Protein AF-A0A933DAL6-F1 (afdb_monomer_lite)

Radius of gyration: 14.97 Å; chains: 1; bounding box: 32×34×46 Å

Secondary structure (DSSP, 8-state):
-PPP-TTEEEEETTEEEEEEEEETTTTEEEEEEE--HHHHHHHHHHHHHHHH-GGG-------EEE--SGGGTTPEEEEPPTTS---GGGGGG-EEEEE--HHHHHHHHHHHHS-TT--HHHHHHHHHTTS--

pLDDT: mean 78.62, std 16.85, range [35.84, 95.38]

Structure (mmCIF, N/CA/C/O backbone):
data_AF-A0A933DAL6-F1
#
_entry.id   AF-A0A933DAL6-F1
#
loop_
_atom_site.group_PDB
_atom_site.id
_atom_site.type_symbol
_atom_site.label_atom_id
_atom_site.label_alt_id
_atom_site.label_comp_id
_atom_site.label_asym_id
_atom_site.label_entity_id
_atom_site.label_seq_id
_atom_site.pdbx_PDB_ins_code
_atom_site.Cartn_x
_atom_site.Cartn_y
_atom_site.Cartn_z
_atom_site.occupancy
_atom_site.B_iso_or_equiv
_atom_site.auth_seq_id
_atom_site.auth_comp_id
_atom_site.auth_asym_id
_atom_site.auth_atom_id
_atom_site.pdbx_PDB_model_num
ATOM 1 N N . MET A 1 1 ? 0.862 7.071 -24.381 1.00 40.75 1 MET A N 1
ATOM 2 C CA . MET A 1 1 ? 1.171 6.136 -23.283 1.00 40.75 1 MET A CA 1
ATOM 3 C C . MET A 1 1 ? 0.977 6.940 -22.015 1.00 40.75 1 MET A C 1
ATOM 5 O O . MET A 1 1 ? 1.689 7.922 -21.854 1.00 40.75 1 MET A O 1
ATOM 9 N N . GLU A 1 2 ? -0.058 6.661 -21.223 1.00 49.16 2 GLU A N 1
ATOM 10 C CA . GLU A 1 2 ? -0.203 7.354 -19.939 1.00 49.16 2 GLU A CA 1
ATOM 11 C C . GLU A 1 2 ? 0.972 6.975 -19.044 1.00 49.16 2 GLU A C 1
ATOM 13 O O . GLU A 1 2 ? 1.301 5.794 -18.920 1.00 49.16 2 GLU A O 1
ATOM 18 N N . LEU A 1 3 ? 1.613 7.977 -18.448 1.00 58.97 3 LEU A N 1
ATOM 19 C CA . LEU A 1 3 ? 2.657 7.750 -17.463 1.00 58.97 3 LEU A CA 1
ATOM 20 C C . LEU A 1 3 ? 2.007 7.051 -16.261 1.00 58.97 3 LEU A C 1
ATOM 22 O O . LEU A 1 3 ? 1.030 7.553 -15.699 1.00 58.97 3 LEU A O 1
ATOM 26 N N . ILE A 1 4 ? 2.494 5.867 -15.899 1.00 66.88 4 ILE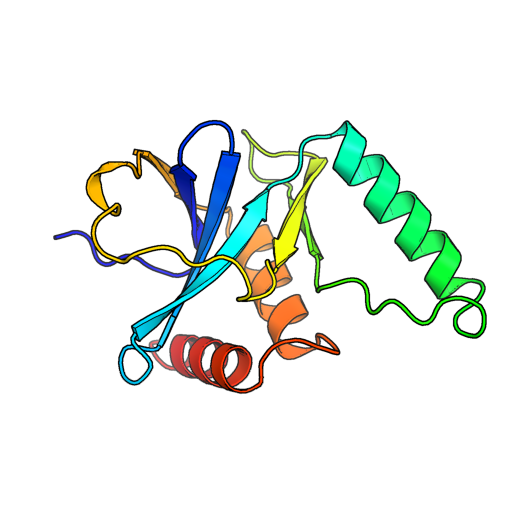 A N 1
ATOM 27 C CA . ILE A 1 4 ? 2.025 5.190 -14.691 1.00 66.88 4 ILE A CA 1
ATOM 28 C C . ILE A 1 4 ? 2.702 5.871 -13.503 1.00 66.88 4 ILE A C 1
ATOM 30 O O . ILE A 1 4 ? 3.926 5.851 -13.381 1.00 66.88 4 ILE A O 1
ATOM 34 N N . THR A 1 5 ? 1.900 6.492 -12.646 1.00 83.69 5 THR A N 1
ATOM 35 C CA . THR A 1 5 ? 2.352 7.273 -11.494 1.00 83.69 5 THR A CA 1
ATOM 36 C C . THR A 1 5 ? 2.004 6.575 -10.183 1.00 83.69 5 THR A C 1
ATOM 38 O O . THR A 1 5 ? 1.160 5.676 -10.126 1.00 83.69 5 THR A O 1
ATOM 41 N N . PHE A 1 6 ? 2.689 6.977 -9.112 1.00 90.25 6 PHE A N 1
ATOM 42 C CA . PHE A 1 6 ? 2.387 6.524 -7.757 1.00 90.25 6 PHE A CA 1
ATOM 43 C C . PHE A 1 6 ? 0.903 6.738 -7.432 1.00 90.25 6 PHE A C 1
ATOM 45 O O . PHE A 1 6 ? 0.377 7.824 -7.657 1.00 90.25 6 PHE A O 1
ATOM 52 N N . GLY A 1 7 ? 0.256 5.729 -6.850 1.00 90.56 7 GLY A N 1
ATOM 53 C CA . GLY A 1 7 ? -1.131 5.820 -6.397 1.00 90.56 7 GLY A CA 1
ATOM 54 C C . GLY A 1 7 ? -2.174 5.374 -7.422 1.00 90.56 7 GLY A C 1
ATOM 55 O O . GLY A 1 7 ? -3.338 5.240 -7.047 1.00 90.56 7 GLY A O 1
ATOM 56 N N . LYS A 1 8 ? -1.788 5.078 -8.674 1.00 91.50 8 LYS A N 1
ATOM 57 C CA . LYS A 1 8 ? -2.712 4.480 -9.651 1.00 91.50 8 LYS A CA 1
ATOM 58 C C . LYS A 1 8 ? -3.178 3.100 -9.194 1.00 91.50 8 LYS A C 1
ATOM 60 O O . LYS A 1 8 ? -2.368 2.273 -8.772 1.00 91.50 8 LYS A O 1
ATOM 65 N N . ILE A 1 9 ? -4.475 2.853 -9.330 1.00 92.69 9 ILE A N 1
ATOM 66 C CA . ILE A 1 9 ? -5.136 1.605 -8.964 1.00 92.69 9 ILE A CA 1
ATOM 67 C C . ILE A 1 9 ? -5.441 0.807 -10.226 1.00 92.69 9 ILE A C 1
ATOM 69 O O . ILE A 1 9 ? -5.975 1.332 -11.208 1.00 92.69 9 ILE A O 1
ATOM 73 N N . PHE A 1 10 ? -5.140 -0.482 -10.178 1.00 90.12 10 PHE A N 1
ATOM 74 C CA . PHE A 1 10 ? -5.468 -1.415 -11.244 1.00 90.12 10 PHE A CA 1
ATOM 75 C C . PHE A 1 10 ? -5.899 -2.764 -10.677 1.00 90.12 10 PHE A C 1
ATOM 77 O O . PHE A 1 10 ? -5.526 -3.128 -9.559 1.00 90.12 10 PHE A O 1
ATOM 84 N N . SER A 1 11 ? -6.672 -3.519 -11.452 1.00 88.81 11 SER A N 1
ATOM 85 C CA . SER A 1 11 ? -6.888 -4.939 -11.181 1.00 88.81 11 SER A CA 1
ATOM 86 C C . SER A 1 11 ? -5.984 -5.809 -12.041 1.00 88.81 11 SER A C 1
ATOM 88 O O . SER A 1 11 ? -5.643 -5.469 -13.176 1.00 88.81 11 SER A O 1
ATOM 90 N N . PHE A 1 12 ? -5.595 -6.946 -11.475 1.00 82.81 12 PHE A N 1
ATOM 91 C CA . PHE A 1 12 ? -4.925 -8.028 -12.179 1.00 82.81 12 PHE A CA 1
ATOM 92 C C . PHE A 1 12 ? -5.475 -9.350 -11.658 1.00 82.81 12 PHE A C 1
ATOM 94 O O . PHE A 1 12 ? -5.369 -9.641 -10.464 1.00 82.81 12 PHE A O 1
ATOM 101 N N . ARG A 1 13 ? -6.057 -10.152 -12.556 1.00 82.06 13 ARG A N 1
ATOM 102 C CA . ARG A 1 13 ? -6.858 -11.331 -12.185 1.00 82.06 13 ARG A CA 1
ATOM 103 C C . ARG A 1 13 ? -7.987 -10.907 -11.229 1.00 82.06 13 ARG A C 1
ATOM 105 O O . ARG A 1 13 ? -8.709 -9.968 -11.551 1.00 82.06 13 ARG A O 1
ATOM 112 N N . ASP A 1 14 ? -8.110 -11.556 -10.076 1.00 83.06 14 ASP A N 1
ATOM 113 C CA . ASP A 1 14 ? -9.160 -11.296 -9.081 1.00 83.06 14 ASP A CA 1
ATOM 114 C C . ASP A 1 14 ? -8.720 -10.326 -7.966 1.00 83.06 14 ASP A C 1
ATOM 116 O O . ASP A 1 14 ? -9.429 -10.151 -6.975 1.00 83.06 14 ASP A O 1
ATOM 120 N N . ASP A 1 15 ? -7.545 -9.701 -8.104 1.00 87.44 15 ASP A N 1
ATOM 121 C CA . ASP A 1 15 ? -6.945 -8.843 -7.083 1.00 87.44 15 ASP A CA 1
ATOM 122 C C . ASP A 1 15 ? -6.804 -7.384 -7.545 1.00 87.44 15 ASP A C 1
ATOM 124 O O . ASP A 1 15 ? -6.657 -7.085 -8.734 1.00 87.44 15 ASP A O 1
ATOM 128 N N . TYR A 1 16 ? -6.789 -6.476 -6.567 1.00 91.00 16 TYR A N 1
ATOM 129 C CA . TYR A 1 16 ? -6.594 -5.040 -6.757 1.00 91.00 16 TYR A CA 1
ATOM 130 C C . TYR A 1 16 ? -5.244 -4.590 -6.205 1.00 91.00 16 TYR A C 1
ATOM 132 O O . TYR A 1 16 ? -4.821 -5.014 -5.124 1.00 91.00 16 TYR A O 1
ATOM 140 N N . PHE A 1 17 ? -4.590 -3.688 -6.927 1.00 90.88 17 PHE A N 1
ATOM 141 C CA . PHE A 1 17 ? -3.239 -3.237 -6.631 1.00 90.88 17 PHE A CA 1
ATOM 142 C C . PHE A 1 17 ? -3.098 -1.729 -6.796 1.00 90.88 17 PHE A C 1
ATOM 144 O O . PHE A 1 17 ? -3.768 -1.111 -7.620 1.00 90.88 17 PHE A O 1
ATOM 151 N N . ILE A 1 18 ? -2.175 -1.158 -6.029 1.00 91.56 18 ILE A N 1
ATOM 152 C CA . ILE A 1 18 ? -1.721 0.224 -6.144 1.00 91.56 18 ILE A CA 1
ATOM 153 C C . ILE A 1 18 ? -0.296 0.206 -6.678 1.00 91.56 18 ILE A C 1
ATOM 155 O O . ILE A 1 18 ? 0.581 -0.465 -6.121 1.00 91.56 18 ILE A O 1
ATOM 159 N N . TRP A 1 19 ? -0.059 0.979 -7.730 1.00 90.19 19 TRP A N 1
ATOM 160 C CA . TRP A 1 19 ? 1.274 1.221 -8.253 1.00 90.19 19 TRP A CA 1
ATOM 161 C C . TRP A 1 19 ? 2.074 2.118 -7.308 1.00 90.19 19 TRP A C 1
ATOM 163 O O . TRP A 1 19 ? 1.621 3.207 -6.949 1.00 90.19 19 TRP A O 1
ATOM 173 N N . LEU A 1 20 ? 3.275 1.684 -6.915 1.00 90.00 20 LEU A N 1
ATOM 174 C CA . LEU A 1 20 ? 4.157 2.473 -6.051 1.00 90.00 20 LEU A CA 1
ATOM 175 C C . LEU A 1 20 ? 5.315 3.062 -6.854 1.00 90.00 20 LEU A C 1
ATOM 177 O O . LEU A 1 20 ? 5.459 4.277 -6.937 1.00 90.00 20 LEU A O 1
ATOM 181 N N . ALA A 1 21 ? 6.140 2.204 -7.448 1.00 88.56 21 ALA A N 1
ATOM 182 C CA . ALA A 1 21 ? 7.305 2.618 -8.217 1.00 88.56 21 ALA A CA 1
ATOM 183 C C . ALA A 1 21 ? 7.773 1.493 -9.144 1.00 88.56 21 ALA A C 1
ATOM 185 O O . ALA A 1 21 ? 7.438 0.323 -8.944 1.00 88.56 21 ALA A O 1
ATOM 186 N N . VAL A 1 22 ? 8.607 1.852 -10.114 1.00 83.88 22 VAL A N 1
ATOM 187 C CA . VAL A 1 22 ? 9.385 0.909 -10.915 1.00 83.88 22 VAL A CA 1
ATOM 188 C C . VAL A 1 22 ? 10.863 1.189 -10.700 1.00 83.88 22 VAL A C 1
ATOM 190 O O . VAL A 1 22 ? 11.297 2.339 -10.725 1.00 83.88 22 VAL A O 1
ATOM 193 N N . ASP A 1 23 ? 11.621 0.129 -10.469 1.00 83.19 23 ASP A N 1
ATOM 194 C CA . ASP A 1 23 ? 13.064 0.150 -10.615 1.00 83.19 23 ASP A CA 1
ATOM 195 C C . ASP A 1 23 ? 13.405 -0.313 -12.030 1.00 83.19 23 ASP A C 1
ATOM 197 O O . ASP A 1 23 ? 13.382 -1.508 -12.328 1.00 83.19 23 ASP A O 1
ATOM 201 N N . SER A 1 24 ? 13.669 0.646 -12.916 1.00 77.56 24 SER A N 1
ATOM 202 C CA . SER A 1 24 ? 13.984 0.364 -14.317 1.00 77.56 24 SER A CA 1
ATOM 203 C C . SER A 1 24 ? 15.340 -0.322 -14.501 1.00 77.56 24 SER A C 1
ATOM 205 O O . SER A 1 24 ? 15.553 -0.937 -15.539 1.00 77.56 24 SER A O 1
ATOM 207 N N . GLU A 1 25 ? 16.257 -0.219 -13.531 1.00 78.81 25 GLU A N 1
ATOM 208 C CA . GLU A 1 25 ? 17.585 -0.847 -13.610 1.00 78.81 25 GLU A CA 1
ATOM 209 C C . GLU A 1 25 ? 17.508 -2.340 -13.278 1.00 78.81 25 GLU A C 1
ATOM 211 O O . GLU A 1 25 ? 18.129 -3.160 -13.948 1.00 78.81 25 GLU A O 1
ATOM 216 N N . GLU A 1 26 ? 16.727 -2.691 -12.252 1.00 76.44 26 GLU A N 1
ATOM 217 C CA . GLU A 1 26 ? 16.519 -4.079 -11.816 1.00 76.44 26 GLU A CA 1
ATOM 218 C C . GLU A 1 26 ? 15.259 -4.722 -12.409 1.00 76.44 26 GLU A C 1
ATOM 220 O O . GLU A 1 26 ? 14.891 -5.830 -12.013 1.00 76.44 26 GLU A O 1
ATOM 225 N N . GLU A 1 27 ? 14.572 -4.033 -13.325 1.00 77.75 27 GLU A N 1
ATOM 226 C CA . GLU A 1 27 ? 13.348 -4.526 -13.964 1.00 77.75 27 GLU A CA 1
ATOM 227 C C . GLU A 1 27 ? 12.246 -4.914 -12.946 1.00 77.75 27 GLU A C 1
ATOM 229 O O . GLU A 1 27 ? 11.388 -5.766 -13.202 1.00 77.75 27 GLU A O 1
ATOM 234 N N . ARG A 1 28 ? 12.243 -4.264 -11.770 1.00 81.25 28 ARG A N 1
ATOM 235 C CA . ARG A 1 28 ? 11.391 -4.618 -10.626 1.00 81.25 28 ARG A CA 1
ATOM 236 C C . ARG A 1 28 ? 10.224 -3.650 -10.462 1.00 81.25 28 ARG A C 1
ATOM 238 O O . ARG A 1 28 ? 10.398 -2.436 -10.382 1.00 81.25 28 ARG A O 1
ATOM 245 N N . LEU A 1 29 ? 9.026 -4.209 -10.301 1.00 81.31 29 LEU A N 1
ATOM 246 C CA . LEU A 1 29 ? 7.814 -3.463 -9.966 1.00 81.31 29 LEU A CA 1
ATOM 247 C C . LEU A 1 29 ? 7.555 -3.493 -8.458 1.00 81.31 29 LEU A C 1
ATOM 249 O O . LEU A 1 29 ? 7.610 -4.550 -7.828 1.00 81.31 29 LEU A O 1
ATOM 253 N N . TYR A 1 30 ? 7.221 -2.338 -7.888 1.00 85.62 30 TYR A N 1
ATOM 254 C CA . TYR A 1 30 ? 6.768 -2.220 -6.508 1.00 85.62 30 TYR A CA 1
ATOM 255 C C . TYR A 1 30 ? 5.278 -1.907 -6.469 1.00 85.62 30 TYR A C 1
ATOM 257 O O . TYR A 1 30 ? 4.833 -0.878 -6.982 1.00 85.62 30 TYR A O 1
ATOM 265 N N . LEU A 1 31 ? 4.521 -2.789 -5.816 1.00 88.12 31 LEU A N 1
ATOM 266 C CA . LEU A 1 31 ? 3.064 -2.743 -5.742 1.00 88.12 31 LEU A CA 1
ATOM 267 C C . LEU A 1 31 ? 2.589 -2.921 -4.297 1.00 88.12 31 LEU A C 1
ATOM 269 O O . LEU A 1 31 ? 3.194 -3.663 -3.517 1.00 88.12 31 LEU A O 1
ATOM 273 N N . ALA A 1 32 ? 1.465 -2.293 -3.959 1.00 90.12 32 ALA A N 1
ATOM 274 C CA . ALA A 1 32 ? 0.702 -2.629 -2.760 1.00 90.12 32 ALA A CA 1
ATOM 275 C C . ALA A 1 32 ? -0.585 -3.361 -3.149 1.00 90.12 32 ALA A C 1
ATOM 277 O O . ALA A 1 32 ? -1.312 -2.899 -4.023 1.00 90.12 32 ALA A O 1
ATOM 278 N N . LYS A 1 33 ? -0.884 -4.487 -2.498 1.00 90.94 33 LYS A N 1
ATOM 279 C CA . LYS A 1 33 ? -2.155 -5.199 -2.669 1.00 90.94 33 LYS A CA 1
ATOM 280 C C . LYS A 1 33 ? -3.227 -4.528 -1.821 1.00 90.94 33 LYS A C 1
ATOM 282 O O . LYS A 1 33 ? -2.986 -4.258 -0.643 1.00 90.94 33 LYS A O 1
ATOM 287 N N . ILE A 1 34 ? -4.405 -4.304 -2.393 1.00 92.56 34 ILE A N 1
ATOM 288 C CA . ILE A 1 34 ? -5.589 -3.896 -1.640 1.00 92.56 34 ILE A CA 1
ATOM 289 C C . ILE A 1 34 ? -6.293 -5.162 -1.151 1.00 92.56 34 ILE A C 1
ATO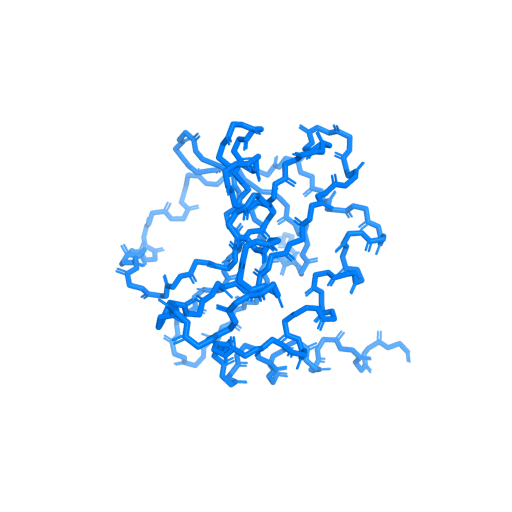M 291 O O . ILE A 1 34 ? -6.765 -5.982 -1.937 1.00 92.56 34 ILE A O 1
ATOM 295 N N . LEU A 1 35 ? -6.333 -5.339 0.164 1.00 91.50 35 LEU A N 1
ATOM 296 C CA . LEU A 1 35 ? -6.995 -6.461 0.817 1.00 91.50 35 LEU A CA 1
ATOM 297 C C . LEU A 1 35 ? -8.505 -6.239 0.883 1.00 91.50 35 LEU A C 1
ATOM 299 O O . LEU A 1 35 ? -8.975 -5.109 0.986 1.00 91.50 35 LEU A O 1
ATOM 303 N N . ASN A 1 36 ? -9.281 -7.320 0.924 1.00 90.75 36 ASN A N 1
ATOM 304 C CA . ASN A 1 36 ? -10.704 -7.211 1.231 1.00 90.75 36 ASN A CA 1
ATOM 305 C C . ASN A 1 36 ? -10.922 -6.767 2.699 1.00 90.75 36 ASN A C 1
ATOM 307 O O . ASN A 1 36 ? -10.004 -6.729 3.528 1.00 90.75 36 ASN A O 1
ATOM 311 N N . LYS A 1 37 ? -12.169 -6.438 3.052 1.00 91.00 37 LYS A N 1
ATOM 312 C CA . LYS A 1 37 ? -12.524 -5.943 4.395 1.00 91.00 37 LYS A CA 1
ATOM 313 C C . LYS A 1 37 ? -12.308 -6.970 5.511 1.00 91.00 37 LYS A C 1
ATOM 315 O O . LYS A 1 37 ? -12.098 -6.573 6.656 1.00 91.00 37 LYS A O 1
ATOM 320 N N . GLU A 1 38 ? -12.395 -8.264 5.223 1.00 91.00 38 GLU A N 1
ATOM 321 C CA . GLU A 1 38 ? -12.195 -9.323 6.218 1.00 91.00 38 GLU A CA 1
ATOM 322 C C . GLU A 1 38 ? -10.713 -9.469 6.569 1.00 91.00 38 GLU A C 1
ATOM 324 O O . GLU A 1 38 ? -10.335 -9.358 7.738 1.00 91.00 38 GLU A O 1
ATOM 329 N N . ASP A 1 39 ? -9.865 -9.574 5.551 1.00 88.81 39 ASP A N 1
ATOM 330 C CA . ASP A 1 39 ? -8.411 -9.604 5.693 1.00 88.81 39 ASP A CA 1
ATOM 331 C C . ASP A 1 39 ? -7.896 -8.319 6.347 1.00 88.81 39 ASP A C 1
ATOM 333 O O . ASP A 1 39 ? -7.042 -8.358 7.233 1.00 88.81 39 ASP A O 1
ATOM 337 N N . THR A 1 40 ? -8.493 -7.175 6.002 1.00 90.56 40 THR A N 1
ATOM 338 C CA . THR A 1 40 ? -8.193 -5.885 6.635 1.00 90.56 40 THR A CA 1
ATOM 339 C C . THR A 1 40 ? -8.484 -5.901 8.136 1.00 90.56 40 THR A C 1
ATOM 341 O O . THR A 1 40 ? -7.655 -5.459 8.932 1.00 90.56 40 THR A O 1
ATOM 344 N N . LYS A 1 41 ? -9.632 -6.444 8.567 1.00 90.19 41 LYS A N 1
ATOM 345 C CA . LYS A 1 41 ? -9.952 -6.573 10.001 1.00 90.19 41 LYS A CA 1
ATOM 346 C C . LYS A 1 41 ? -8.946 -7.466 10.719 1.00 90.19 41 LYS A C 1
ATOM 348 O O . LYS A 1 41 ? -8.530 -7.135 11.833 1.00 90.19 41 LYS A O 1
ATOM 353 N N . THR A 1 42 ? -8.550 -8.571 10.091 1.00 87.88 42 THR A N 1
ATOM 354 C CA . THR A 1 42 ? -7.542 -9.489 10.630 1.00 87.88 42 THR A CA 1
ATOM 355 C C . THR A 1 42 ? -6.199 -8.783 10.794 1.00 87.88 42 THR A C 1
ATOM 357 O O . THR A 1 42 ? -5.628 -8.814 11.886 1.00 87.88 42 THR A O 1
ATOM 360 N N . LEU A 1 43 ? -5.747 -8.063 9.764 1.00 85.75 43 LEU A N 1
ATOM 361 C CA . LEU A 1 43 ? -4.502 -7.298 9.773 1.00 85.75 43 LEU A CA 1
ATOM 362 C C . LEU A 1 43 ? -4.493 -6.231 10.876 1.00 85.75 43 LEU A C 1
ATOM 364 O O . LEU A 1 43 ? -3.583 -6.201 11.700 1.00 85.75 43 LEU A O 1
ATOM 368 N N . VAL A 1 44 ? -5.547 -5.414 10.963 1.00 87.81 44 VAL A N 1
ATOM 369 C CA . VAL A 1 44 ? -5.679 -4.367 11.992 1.00 87.81 44 VAL A CA 1
ATOM 370 C C . VAL A 1 44 ? -5.733 -4.968 13.402 1.00 87.81 44 VAL A C 1
ATOM 372 O O . VAL A 1 44 ? -5.213 -4.389 14.356 1.00 87.81 44 VAL A O 1
ATOM 375 N N . SER A 1 45 ? -6.366 -6.134 13.571 1.00 87.25 45 SER A N 1
ATOM 376 C CA . SER A 1 45 ? -6.387 -6.841 14.857 1.00 87.25 45 SER A CA 1
ATOM 377 C C . SER A 1 45 ? -4.998 -7.340 15.256 1.00 87.25 45 SER A C 1
ATOM 379 O O . SER A 1 45 ? -4.628 -7.243 16.428 1.00 87.25 45 SER A O 1
ATOM 381 N N . LEU A 1 46 ? -4.231 -7.867 14.298 1.00 83.00 46 LEU A N 1
ATOM 382 C CA . LEU A 1 46 ? -2.859 -8.317 14.515 1.00 83.00 46 LEU A CA 1
ATOM 383 C C . LEU A 1 46 ? -1.948 -7.149 14.885 1.00 83.00 46 LEU A C 1
ATOM 385 O O . LEU A 1 46 ? -1.266 -7.234 15.901 1.00 83.00 46 LEU A O 1
ATOM 389 N N . ASP A 1 47 ? -2.009 -6.043 14.147 1.00 81.75 47 ASP A N 1
ATOM 390 C CA . ASP A 1 47 ? -1.207 -4.844 14.408 1.00 81.75 47 ASP A CA 1
ATOM 391 C C . ASP A 1 47 ? -1.433 -4.297 15.824 1.00 81.75 47 ASP A C 1
ATOM 393 O O . ASP A 1 47 ? -0.501 -4.165 16.615 1.00 81.75 47 ASP A O 1
ATOM 397 N N . LYS A 1 48 ? -2.701 -4.162 16.236 1.00 83.19 48 LYS A N 1
ATOM 398 C CA . LYS A 1 48 ? -3.059 -3.775 17.613 1.00 83.19 48 LYS A CA 1
ATOM 399 C C . LYS A 1 48 ? -2.529 -4.744 18.673 1.00 83.19 48 LYS A C 1
ATOM 401 O O . LYS A 1 48 ? -2.290 -4.347 19.814 1.00 83.19 48 LYS A O 1
ATOM 406 N N . LYS A 1 49 ? -2.399 -6.036 18.354 1.00 81.25 49 LYS A N 1
ATOM 407 C CA . LYS A 1 49 ? -1.804 -7.028 19.266 1.00 81.25 49 LYS A CA 1
ATOM 408 C C . LYS A 1 49 ? -0.280 -6.899 19.312 1.00 81.25 49 LYS A C 1
ATOM 410 O O . LYS A 1 49 ? 0.273 -7.094 20.396 1.00 81.25 49 LYS A O 1
ATOM 415 N N . LEU A 1 50 ? 0.369 -6.565 18.193 1.00 76.00 50 LEU A N 1
ATOM 416 C CA . LEU A 1 50 ? 1.810 -6.309 18.120 1.00 76.00 50 LEU A CA 1
ATOM 417 C C . LEU A 1 50 ? 2.202 -5.081 18.931 1.00 76.00 50 LEU A C 1
ATOM 419 O O . LEU A 1 50 ? 3.094 -5.181 19.767 1.00 76.00 50 LEU A O 1
ATOM 423 N N . GLU A 1 51 ? 1.487 -3.967 18.766 1.00 75.69 51 GLU A N 1
ATOM 424 C CA . GLU A 1 51 ? 1.729 -2.740 19.536 1.00 75.69 51 GLU A CA 1
ATOM 425 C C . GLU A 1 51 ? 1.670 -2.994 21.050 1.00 75.69 51 GLU A C 1
ATOM 427 O O . GLU A 1 51 ? 2.465 -2.457 21.819 1.00 75.69 51 GLU A O 1
ATOM 432 N N . ARG A 1 52 ? 0.757 -3.869 21.489 1.00 77.50 52 ARG A N 1
ATOM 433 C CA . ARG A 1 52 ? 0.616 -4.250 22.901 1.00 77.50 52 ARG A CA 1
ATOM 434 C C . ARG A 1 52 ? 1.709 -5.198 23.391 1.00 77.50 52 A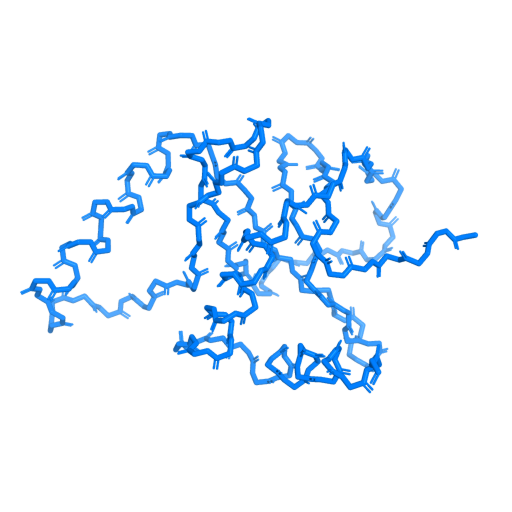RG A C 1
ATOM 436 O O . ARG A 1 52 ? 2.004 -5.195 24.580 1.00 77.50 52 ARG A O 1
ATOM 443 N N . ASN A 1 53 ? 2.259 -6.048 22.521 1.00 72.50 53 ASN A N 1
ATOM 444 C CA . ASN A 1 53 ? 3.230 -7.089 22.878 1.00 72.50 53 ASN A CA 1
ATOM 445 C C . ASN A 1 53 ? 4.303 -7.274 21.786 1.00 72.50 53 ASN A C 1
ATOM 447 O O . ASN A 1 53 ? 4.355 -8.331 21.147 1.00 72.50 53 ASN A O 1
ATOM 451 N N . PRO A 1 54 ? 5.211 -6.300 21.607 1.00 63.50 54 PRO A N 1
ATOM 452 C CA . PRO A 1 54 ? 6.173 -6.303 20.502 1.00 63.50 54 PRO A CA 1
ATOM 453 C C . PRO A 1 54 ? 7.195 -7.448 20.579 1.00 63.50 54 PRO A C 1
ATOM 455 O O . PRO A 1 54 ? 7.749 -7.850 19.568 1.00 63.50 54 PRO A O 1
ATOM 458 N N . ARG A 1 55 ? 7.430 -8.021 21.769 1.00 60.09 55 ARG A N 1
ATOM 459 C CA . ARG A 1 55 ? 8.403 -9.111 21.988 1.00 60.09 55 ARG A CA 1
ATOM 460 C C . ARG A 1 55 ? 7.886 -10.512 21.638 1.00 60.09 55 ARG A C 1
ATOM 462 O O . ARG A 1 55 ? 8.638 -11.469 21.775 1.00 60.09 55 ARG A O 1
ATOM 469 N N . LYS A 1 56 ? 6.602 -10.664 21.290 1.00 55.72 56 LYS A N 1
ATOM 470 C CA . LYS A 1 56 ? 5.968 -11.985 21.116 1.00 55.72 56 LYS A CA 1
ATOM 471 C C . LYS A 1 56 ? 5.866 -12.432 19.653 1.00 55.72 56 LYS A C 1
ATOM 473 O O . LYS A 1 56 ? 5.522 -13.583 19.402 1.00 55.72 56 LYS A O 1
ATOM 478 N N . TYR A 1 57 ? 6.148 -11.551 18.699 1.00 54.56 57 TYR A N 1
ATOM 479 C CA . TYR A 1 57 ? 5.924 -11.824 17.285 1.00 54.56 57 TYR A CA 1
ATOM 480 C C . TYR A 1 57 ? 7.115 -11.330 16.458 1.00 54.56 57 TYR A C 1
ATOM 482 O O . TYR A 1 57 ? 7.401 -10.138 16.441 1.00 54.56 57 TYR A O 1
ATOM 490 N N . ASP A 1 58 ? 7.773 -12.251 15.753 1.00 49.12 58 ASP A N 1
ATOM 491 C CA . ASP A 1 58 ? 8.930 -11.981 14.880 1.00 49.12 58 ASP A CA 1
ATOM 492 C C . ASP A 1 58 ? 8.535 -11.566 13.452 1.00 49.12 58 ASP A C 1
ATOM 494 O O . ASP A 1 58 ? 9.378 -11.460 12.562 1.00 49.12 58 ASP A O 1
ATOM 498 N N . THR A 1 59 ? 7.244 -11.363 13.181 1.00 51.00 59 THR A N 1
ATOM 499 C CA . THR A 1 59 ? 6.773 -11.036 11.833 1.00 51.00 59 THR A CA 1
ATOM 500 C C . THR A 1 59 ? 6.680 -9.521 11.672 1.00 51.00 59 THR A C 1
ATOM 502 O O . THR A 1 59 ? 5.785 -8.916 12.266 1.00 51.00 59 THR A O 1
ATOM 505 N N . PRO A 1 60 ? 7.551 -8.880 10.869 1.00 53.22 60 PRO A N 1
ATOM 506 C CA . PRO A 1 60 ? 7.349 -7.487 10.511 1.00 53.22 60 PRO A CA 1
ATOM 507 C C . PRO A 1 60 ? 6.065 -7.408 9.687 1.00 53.22 60 PRO A C 1
ATOM 509 O O . PRO A 1 60 ? 6.002 -7.946 8.578 1.00 53.22 60 PRO A O 1
ATOM 512 N N . LEU A 1 61 ? 5.029 -6.773 10.239 1.00 60.12 61 LEU A N 1
ATOM 513 C CA . LEU A 1 61 ? 3.887 -6.369 9.432 1.00 60.12 61 LEU A CA 1
ATOM 514 C C . LEU A 1 61 ? 4.415 -5.408 8.372 1.00 60.12 61 LEU A C 1
ATOM 516 O O . LEU A 1 61 ? 4.974 -4.358 8.689 1.00 60.12 61 LEU A O 1
ATOM 520 N N . LEU A 1 62 ? 4.288 -5.815 7.112 1.00 62.47 62 LEU A N 1
ATOM 521 C CA . LEU A 1 62 ? 4.616 -4.968 5.977 1.00 62.47 62 LEU A CA 1
ATOM 522 C C . LEU A 1 62 ? 3.764 -3.703 6.079 1.00 62.47 62 LEU A C 1
ATOM 524 O O . LEU A 1 62 ? 2.588 -3.773 6.447 1.00 62.47 62 LEU A O 1
ATOM 528 N N . ALA A 1 63 ? 4.378 -2.554 5.798 1.00 67.38 63 ALA A N 1
ATOM 529 C CA . ALA A 1 63 ? 3.725 -1.256 5.883 1.00 67.38 63 ALA A CA 1
ATOM 530 C C . ALA A 1 63 ? 2.338 -1.306 5.222 1.00 67.38 63 ALA A C 1
ATOM 532 O O . ALA A 1 63 ? 2.207 -1.753 4.077 1.00 67.38 63 ALA A O 1
ATOM 533 N N . TYR A 1 64 ? 1.313 -0.879 5.965 1.00 82.62 64 TYR A N 1
ATOM 534 C CA . TYR A 1 64 ? -0.058 -0.848 5.476 1.00 82.62 64 TYR A CA 1
ATOM 535 C C . TYR A 1 64 ? -0.768 0.465 5.813 1.00 82.62 64 TYR A C 1
ATOM 537 O O . TYR A 1 64 ? -0.434 1.148 6.789 1.00 82.62 64 TYR A O 1
ATOM 545 N N . VAL A 1 65 ? -1.762 0.803 4.993 1.00 89.69 65 VAL A N 1
ATOM 546 C CA . VAL A 1 65 ? -2.680 1.936 5.179 1.00 89.69 65 VAL A CA 1
ATOM 547 C C . VAL A 1 65 ? -4.105 1.439 4.987 1.00 89.69 65 VAL A C 1
ATOM 549 O O . VAL A 1 65 ? -4.379 0.748 4.014 1.00 89.69 65 VAL A O 1
ATOM 552 N N . VAL A 1 66 ? -5.012 1.784 5.902 1.00 93.12 66 VAL A N 1
ATOM 553 C CA . VAL A 1 66 ? -6.454 1.598 5.677 1.00 93.12 66 VAL A CA 1
ATOM 554 C C . VAL A 1 66 ? -6.950 2.768 4.839 1.00 93.12 66 VAL A C 1
ATOM 556 O O . VAL A 1 66 ? -6.812 3.917 5.260 1.00 93.12 66 VAL A O 1
ATOM 559 N N . LEU A 1 67 ? -7.487 2.453 3.667 1.00 95.25 67 LEU A N 1
ATOM 560 C CA . LEU A 1 67 ? -7.891 3.409 2.648 1.00 95.25 67 LEU A CA 1
ATOM 561 C C . LEU A 1 67 ? -9.233 4.064 2.984 1.00 95.25 67 LEU A C 1
ATOM 563 O O . LEU A 1 67 ? -10.127 3.428 3.554 1.00 95.25 67 LEU A O 1
ATOM 567 N N . THR A 1 68 ? -9.374 5.323 2.580 1.00 95.38 68 THR A N 1
ATOM 568 C CA . THR A 1 68 ? -10.626 6.094 2.586 1.00 95.38 68 THR A CA 1
ATOM 569 C C . THR A 1 68 ? -11.157 6.366 1.174 1.00 95.38 68 THR A C 1
ATOM 571 O O . THR A 1 68 ? -12.266 6.876 1.033 1.00 95.38 68 THR A O 1
ATOM 574 N N . THR A 1 69 ? -10.396 6.009 0.134 1.00 93.75 69 THR A N 1
ATOM 575 C CA . THR A 1 69 ? -10.796 6.070 -1.283 1.00 93.75 69 THR A CA 1
ATOM 576 C C . THR A 1 69 ? -12.093 5.285 -1.513 1.00 93.75 69 THR A C 1
ATOM 578 O O . THR A 1 69 ? -12.202 4.156 -1.048 1.00 93.75 69 THR A O 1
ATOM 581 N N . GLU A 1 70 ? -13.069 5.875 -2.212 1.00 91.06 70 GLU A N 1
ATOM 582 C CA . GLU A 1 70 ? -14.482 5.446 -2.257 1.00 91.06 70 GLU A CA 1
ATOM 583 C C . GLU A 1 70 ? -14.683 3.932 -2.455 1.00 91.06 70 GLU A C 1
ATOM 585 O O . GLU A 1 70 ? -15.199 3.260 -1.555 1.00 91.06 70 GLU A O 1
ATOM 590 N N . ASP A 1 71 ? -14.191 3.381 -3.568 1.00 91.81 71 ASP A N 1
ATOM 591 C CA . ASP A 1 71 ? -14.351 1.961 -3.928 1.00 91.81 71 ASP A CA 1
ATOM 592 C C . ASP A 1 71 ? -13.591 0.996 -3.004 1.00 91.81 71 ASP A C 1
ATOM 594 O O . ASP A 1 71 ? -13.894 -0.197 -2.928 1.00 91.81 71 ASP A O 1
ATOM 598 N N . PHE A 1 72 ? -12.617 1.512 -2.255 1.00 93.88 72 PHE A N 1
ATOM 599 C CA . PHE A 1 72 ? -11.728 0.735 -1.393 1.00 93.88 72 PHE A CA 1
ATOM 600 C C . PHE A 1 72 ? -11.818 1.160 0.076 1.00 93.88 72 PHE A C 1
ATOM 602 O O . PHE A 1 72 ? -10.952 0.822 0.884 1.00 93.88 72 PHE A O 1
ATOM 609 N N . ASN A 1 73 ? -12.876 1.877 0.458 1.00 95.19 73 ASN A N 1
ATOM 610 C CA . ASN A 1 73 ? -13.003 2.423 1.799 1.00 95.19 73 ASN A CA 1
ATOM 611 C C . ASN A 1 73 ? -13.084 1.301 2.850 1.00 95.19 73 ASN A C 1
ATOM 613 O O . ASN A 1 73 ? -13.960 0.424 2.810 1.00 95.19 73 ASN A O 1
ATOM 617 N N . GLY A 1 74 ? -12.166 1.348 3.817 1.00 92.06 74 GLY A N 1
ATOM 618 C CA . GLY A 1 74 ? -12.019 0.348 4.871 1.00 92.06 74 GLY A CA 1
ATOM 619 C C . GLY A 1 74 ? -11.224 -0.893 4.457 1.00 92.06 74 GLY A C 1
ATOM 620 O O . GLY A 1 74 ? -11.170 -1.847 5.234 1.00 92.06 74 GLY A O 1
ATOM 621 N N . CYS A 1 75 ? -10.623 -0.891 3.268 1.00 93.31 75 CYS A N 1
ATOM 622 C CA . CYS A 1 75 ? -9.670 -1.897 2.814 1.00 93.31 75 CYS A CA 1
ATOM 623 C C . CYS A 1 75 ? -8.236 -1.468 3.150 1.00 93.31 75 CYS A C 1
ATOM 625 O O . CYS A 1 75 ? -7.912 -0.283 3.134 1.00 93.31 75 CYS A O 1
ATOM 627 N N . ALA A 1 76 ? -7.361 -2.420 3.460 1.00 92.06 76 ALA A N 1
ATOM 628 C CA . ALA A 1 76 ? -5.952 -2.156 3.715 1.00 92.06 76 ALA A CA 1
ATOM 629 C C . ALA A 1 76 ? -5.133 -2.305 2.430 1.00 92.06 76 ALA A C 1
ATOM 631 O O . ALA A 1 76 ? -5.180 -3.347 1.785 1.00 92.06 76 ALA A O 1
ATOM 632 N N . ALA A 1 77 ? -4.334 -1.297 2.099 1.00 91.56 77 ALA A N 1
ATOM 633 C CA . ALA A 1 77 ? -3.245 -1.404 1.140 1.00 91.56 77 ALA A CA 1
ATOM 634 C C . ALA A 1 77 ? -1.990 -1.894 1.864 1.00 91.56 77 ALA A C 1
ATOM 636 O O . ALA A 1 77 ? -1.538 -1.223 2.790 1.00 91.56 77 ALA A O 1
ATOM 637 N N . THR A 1 78 ? -1.426 -3.033 1.464 1.00 89.19 78 THR A N 1
ATOM 638 C CA . THR A 1 78 ? -0.213 -3.605 2.071 1.00 89.19 78 THR A CA 1
ATOM 639 C C . THR A 1 78 ? 0.861 -3.865 1.021 1.00 89.19 78 THR A C 1
ATOM 641 O O . THR A 1 78 ? 0.565 -4.348 -0.073 1.00 89.19 78 THR A O 1
ATOM 644 N N . LEU A 1 79 ? 2.113 -3.522 1.335 1.00 84.81 79 LEU A N 1
ATOM 645 C CA . LEU A 1 79 ? 3.240 -3.774 0.439 1.00 84.81 79 LEU A CA 1
ATOM 646 C C . LEU A 1 79 ? 3.396 -5.282 0.204 1.00 84.81 79 LEU A C 1
ATOM 648 O O . LEU A 1 79 ? 3.496 -6.050 1.158 1.00 84.81 79 LEU A O 1
ATOM 652 N N . ILE A 1 80 ? 3.460 -5.703 -1.056 1.00 75.50 80 ILE A N 1
ATOM 653 C CA . ILE A 1 80 ? 3.742 -7.101 -1.395 1.00 75.50 80 ILE A CA 1
ATOM 654 C C . ILE A 1 80 ? 5.255 -7.308 -1.309 1.00 75.50 80 ILE A C 1
ATOM 656 O O . ILE A 1 80 ? 6.031 -6.474 -1.784 1.00 75.50 80 ILE A O 1
ATOM 660 N N . ARG A 1 81 ? 5.700 -8.411 -0.698 1.00 59.75 81 ARG A N 1
ATOM 661 C CA . ARG A 1 81 ? 7.102 -8.810 -0.826 1.00 59.75 81 ARG A CA 1
ATOM 662 C C . ARG A 1 81 ? 7.389 -9.185 -2.293 1.00 59.75 81 ARG A C 1
ATOM 664 O O . ARG A 1 81 ? 6.516 -9.715 -2.976 1.00 59.75 81 ARG A O 1
ATOM 671 N N . PRO A 1 82 ? 8.591 -8.874 -2.805 1.00 49.38 82 PRO A N 1
ATOM 672 C CA . PRO A 1 82 ? 8.957 -9.098 -4.205 1.00 49.38 82 PRO A CA 1
ATOM 673 C C . PRO A 1 82 ? 9.226 -10.576 -4.562 1.00 49.38 82 PRO A C 1
ATOM 675 O O . PRO A 1 82 ? 9.935 -10.852 -5.521 1.00 49.38 82 PRO A O 1
ATOM 678 N N . ASP A 1 83 ? 8.685 -11.541 -3.818 1.00 38.66 83 ASP A N 1
ATOM 679 C CA . ASP A 1 83 ? 8.764 -12.976 -4.119 1.00 38.66 83 ASP A CA 1
ATOM 680 C C . ASP A 1 83 ? 7.738 -13.438 -5.170 1.00 38.66 83 ASP A C 1
ATOM 682 O O . ASP A 1 83 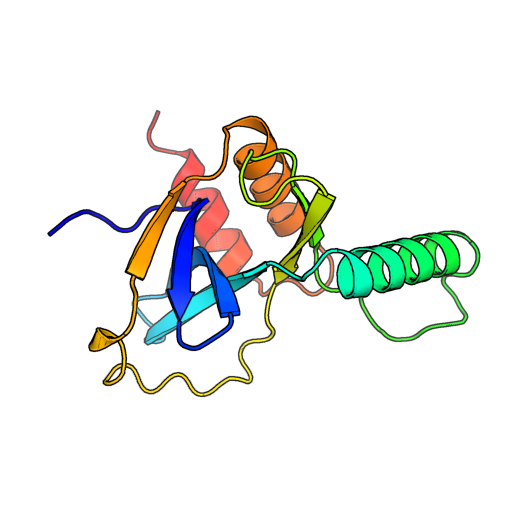? 7.722 -14.604 -5.564 1.00 38.66 83 ASP A O 1
ATOM 686 N N . VAL A 1 84 ? 6.918 -12.523 -5.693 1.00 40.19 84 VAL A N 1
ATOM 687 C CA . VAL A 1 84 ? 6.004 -12.812 -6.800 1.00 40.19 84 VAL A CA 1
ATOM 688 C C . VAL A 1 84 ? 6.725 -12.551 -8.123 1.00 40.19 84 VAL A C 1
ATOM 690 O O . VAL A 1 84 ? 6.880 -11.404 -8.539 1.00 40.19 84 VAL A O 1
ATOM 693 N N . HIS A 1 85 ? 7.167 -13.624 -8.788 1.00 35.97 85 HIS A N 1
ATOM 694 C CA . HIS A 1 85 ? 7.612 -13.605 -10.184 1.00 35.97 85 HIS A CA 1
ATOM 695 C C . HIS A 1 85 ? 6.464 -13.128 -11.087 1.00 35.97 85 HIS A C 1
ATOM 697 O O . HIS A 1 85 ? 5.687 -13.926 -11.606 1.00 35.97 85 HIS A O 1
ATOM 703 N N . ALA A 1 86 ? 6.331 -11.815 -11.251 1.00 43.84 86 ALA A N 1
ATOM 704 C CA . ALA A 1 86 ? 5.574 -11.245 -12.349 1.00 43.84 86 ALA A CA 1
ATOM 705 C C . ALA A 1 86 ? 6.494 -11.270 -13.573 1.00 43.84 86 ALA A C 1
ATOM 707 O O . ALA A 1 86 ? 7.357 -10.406 -13.722 1.00 43.84 86 ALA A O 1
ATOM 708 N N . ASP A 1 87 ? 6.351 -12.289 -14.423 1.00 40.97 87 ASP A N 1
ATOM 709 C CA . ASP A 1 87 ? 6.937 -12.248 -15.760 1.00 40.97 87 ASP A CA 1
ATOM 710 C C . ASP A 1 87 ? 6.425 -10.972 -16.441 1.00 40.97 87 ASP A C 1
ATOM 712 O O . ASP A 1 87 ? 5.223 -10.804 -16.657 1.00 40.97 87 ASP A O 1
ATOM 716 N N . GLN A 1 88 ? 7.334 -10.062 -16.796 1.00 43.62 88 GLN A N 1
ATOM 717 C CA . GLN A 1 88 ? 7.018 -8.780 -17.441 1.00 43.62 88 GLN A CA 1
ATOM 718 C C . GLN A 1 88 ? 6.226 -8.918 -18.761 1.00 43.62 88 GLN A C 1
ATOM 720 O O . GLN A 1 88 ? 5.797 -7.923 -19.340 1.00 43.62 88 GLN A O 1
ATOM 725 N N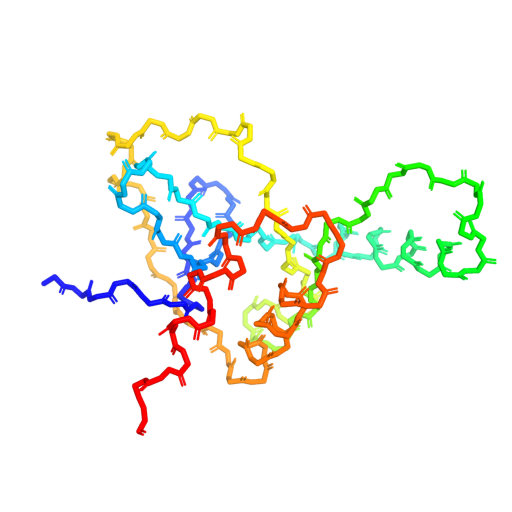 . LYS A 1 89 ? 6.009 -10.142 -19.254 1.00 43.19 89 LYS A N 1
ATOM 726 C CA . LYS A 1 89 ? 5.215 -10.441 -20.451 1.00 43.19 89 LYS A CA 1
ATOM 727 C C . LYS A 1 89 ? 3.703 -10.563 -20.198 1.00 43.19 89 LYS A C 1
ATOM 729 O O . LYS A 1 89 ? 2.959 -10.557 -21.172 1.00 43.19 89 LYS A O 1
ATOM 734 N N . ASP A 1 90 ? 3.243 -10.578 -18.944 1.00 45.75 90 ASP A N 1
ATOM 735 C CA . ASP A 1 90 ? 1.809 -10.639 -18.578 1.00 45.75 90 ASP A CA 1
ATOM 736 C C . ASP A 1 90 ? 1.159 -9.257 -18.327 1.00 45.75 90 ASP A C 1
ATOM 738 O O . ASP A 1 90 ? 0.010 -9.153 -17.894 1.00 45.75 90 ASP A O 1
ATOM 742 N N . VAL A 1 91 ? 1.857 -8.166 -18.662 1.00 48.75 91 VAL A N 1
ATOM 743 C CA . VAL A 1 91 ? 1.400 -6.767 -18.487 1.00 48.75 91 VAL A CA 1
ATOM 744 C C . VAL A 1 91 ? 0.154 -6.428 -19.339 1.00 48.75 91 VAL A C 1
ATOM 746 O O . VAL A 1 91 ? -0.468 -5.385 -19.153 1.00 48.75 91 VAL A O 1
ATOM 749 N N . GLY A 1 92 ? -0.283 -7.332 -20.225 1.00 51.62 92 GLY A N 1
ATOM 750 C CA . GLY A 1 92 ? -1.538 -7.224 -20.982 1.00 51.62 92 GLY A CA 1
ATOM 751 C C . GLY A 1 92 ? -2.826 -7.419 -20.165 1.00 51.62 92 GLY A C 1
ATOM 752 O O . GLY A 1 92 ? -3.907 -7.358 -20.742 1.00 51.62 92 GLY A O 1
ATOM 753 N N . GLY A 1 93 ? -2.734 -7.666 -18.853 1.00 60.62 93 GLY A N 1
ATOM 754 C CA . GLY A 1 93 ? -3.880 -7.951 -17.978 1.00 60.62 93 GLY A CA 1
ATOM 755 C C . GLY A 1 93 ? -4.270 -6.848 -16.989 1.00 60.62 93 GLY A C 1
ATOM 756 O O . GLY A 1 93 ? -5.115 -7.108 -16.133 1.00 60.62 93 GLY A O 1
ATOM 757 N N . PHE A 1 94 ? -3.656 -5.660 -17.044 1.00 75.94 94 PHE A N 1
ATOM 758 C CA . PHE A 1 94 ? -3.985 -4.574 -16.115 1.00 75.94 94 PHE A CA 1
ATOM 759 C C . PHE A 1 94 ? -5.194 -3.772 -16.589 1.00 75.94 94 PHE A C 1
ATOM 761 O O . PHE A 1 94 ? -5.142 -3.101 -17.620 1.00 75.94 94 PHE A O 1
ATOM 768 N N . ASN A 1 95 ? -6.263 -3.793 -15.795 1.00 82.62 95 ASN A N 1
ATOM 769 C CA . ASN A 1 95 ? -7.388 -2.884 -15.981 1.00 82.62 95 ASN A CA 1
ATOM 770 C C . ASN A 1 95 ? -7.220 -1.703 -15.031 1.00 82.62 95 ASN A C 1
ATOM 772 O O . ASN A 1 95 ? -7.267 -1.879 -13.814 1.00 82.62 95 ASN A O 1
ATOM 776 N N . TRP A 1 96 ? -7.014 -0.507 -15.580 1.00 86.12 96 TRP A N 1
ATOM 777 C CA . TRP A 1 96 ? -6.946 0.724 -14.796 1.00 86.12 96 TRP A CA 1
ATOM 778 C C . TRP A 1 96 ? -8.320 1.064 -14.229 1.00 86.12 96 TRP A C 1
ATOM 780 O O . TRP A 1 96 ? -9.305 1.085 -14.965 1.00 86.12 96 TRP A O 1
ATOM 790 N N . LEU A 1 97 ? -8.373 1.325 -12.925 1.00 89.25 97 LEU A N 1
ATOM 791 C CA . LEU A 1 97 ? -9.626 1.572 -12.206 1.00 89.25 97 LEU A CA 1
ATOM 792 C C . LEU A 1 97 ? -9.736 3.005 -11.698 1.00 89.25 97 LEU A C 1
ATOM 794 O O . LEU A 1 97 ? -10.838 3.511 -11.532 1.00 89.25 97 LEU A O 1
ATOM 798 N N . GLY A 1 98 ? -8.600 3.659 -11.467 1.00 90.75 98 GLY A N 1
ATOM 799 C CA . GLY A 1 98 ? -8.556 5.023 -10.969 1.00 90.75 98 GLY A CA 1
ATOM 800 C C . GLY A 1 98 ? -7.272 5.286 -10.206 1.00 90.75 98 GLY A C 1
ATOM 801 O O . GLY A 1 98 ? -6.222 4.706 -10.489 1.00 90.75 98 GLY A O 1
ATOM 802 N N . GLU A 1 99 ? -7.367 6.159 -9.220 1.00 93.25 99 GLU A N 1
ATOM 803 C CA . GLU A 1 99 ? -6.251 6.623 -8.412 1.00 93.25 99 GLU A CA 1
ATOM 804 C C . GLU A 1 99 ? -6.701 6.816 -6.966 1.00 93.25 99 GLU A C 1
ATOM 806 O O . GLU A 1 99 ? -7.876 7.058 -6.682 1.00 93.25 99 GLU A O 1
ATOM 811 N N . LEU A 1 100 ? -5.762 6.640 -6.039 1.00 93.69 100 LEU A N 1
ATOM 812 C CA . LEU A 1 100 ? -6.000 6.940 -4.634 1.00 93.69 100 LEU A CA 1
ATOM 813 C C . LEU A 1 100 ? -6.316 8.425 -4.451 1.00 93.69 100 LEU A C 1
ATOM 815 O O . LEU A 1 100 ? -5.747 9.283 -5.125 1.00 93.69 100 LEU A O 1
ATOM 819 N N . ASN A 1 101 ? -7.152 8.736 -3.462 1.00 94.75 101 ASN A N 1
ATOM 820 C CA . ASN A 1 101 ? -7.290 10.118 -3.018 1.00 94.75 101 ASN A CA 1
ATOM 821 C C . ASN A 1 101 ? -5.962 10.643 -2.419 1.00 94.75 101 ASN A C 1
ATOM 823 O O . ASN A 1 101 ? -5.083 9.879 -2.005 1.00 94.75 101 ASN A O 1
ATOM 827 N N . GLU A 1 102 ? -5.809 11.967 -2.357 1.00 93.94 102 GLU A N 1
ATOM 828 C CA . GLU A 1 102 ? -4.569 12.611 -1.894 1.00 93.94 102 GLU A CA 1
ATOM 829 C C . GLU A 1 102 ? -4.169 12.216 -0.465 1.00 93.94 102 GLU A C 1
ATOM 831 O O . GLU A 1 102 ? -2.981 12.065 -0.158 1.00 93.94 102 GLU A O 1
ATOM 836 N N . GLU A 1 103 ? -5.153 12.012 0.411 1.00 94.44 103 GLU A N 1
ATOM 837 C CA . GLU A 1 103 ? -4.927 11.630 1.802 1.00 94.44 103 GLU A CA 1
ATOM 838 C C . GLU A 1 103 ? -4.294 10.233 1.902 1.00 94.44 103 GLU A C 1
ATOM 840 O O . GLU A 1 103 ? -3.284 10.050 2.590 1.00 94.44 103 GLU A O 1
ATOM 845 N N . ASP A 1 104 ? -4.856 9.256 1.194 1.00 94.19 104 ASP A N 1
ATOM 846 C CA . ASP A 1 104 ? -4.359 7.885 1.138 1.00 94.19 104 ASP A CA 1
ATOM 847 C C . ASP A 1 104 ? -2.983 7.827 0.472 1.00 94.19 104 ASP A C 1
ATOM 849 O O . ASP A 1 104 ? -2.088 7.148 0.984 1.00 94.19 104 ASP A O 1
ATOM 853 N N . MET A 1 105 ? -2.768 8.595 -0.604 1.00 93.12 105 MET A N 1
ATOM 854 C CA . MET A 1 105 ? -1.450 8.725 -1.234 1.00 93.12 105 MET A CA 1
ATOM 855 C C . MET A 1 105 ? -0.398 9.231 -0.242 1.00 93.12 105 MET A C 1
ATOM 857 O O . MET A 1 105 ? 0.677 8.639 -0.118 1.00 93.12 105 MET A O 1
ATOM 861 N N . SER A 1 106 ? -0.707 10.300 0.496 1.00 92.12 106 SER A N 1
ATOM 862 C CA . SER A 1 106 ? 0.195 10.892 1.488 1.00 92.12 106 SER A CA 1
ATOM 863 C C . SER A 1 106 ? 0.508 9.922 2.632 1.00 92.12 106 SER A C 1
ATOM 865 O O . SER A 1 106 ? 1.677 9.697 2.971 1.00 92.12 106 SER A O 1
ATOM 867 N N . LYS A 1 107 ? -0.519 9.260 3.183 1.00 92.06 107 LYS A N 1
ATOM 868 C CA . LYS A 1 107 ? -0.353 8.233 4.223 1.00 92.06 107 LYS A CA 1
ATOM 869 C C . LYS A 1 107 ? 0.508 7.073 3.738 1.00 92.06 107 LYS A C 1
ATOM 871 O O . LYS A 1 107 ? 1.369 6.611 4.488 1.00 92.06 107 LYS A O 1
ATOM 876 N N . LEU A 1 108 ? 0.291 6.611 2.507 1.00 91.06 108 LEU A N 1
ATOM 877 C CA . LEU A 1 108 ? 1.017 5.482 1.937 1.00 91.06 108 LEU A CA 1
ATOM 878 C C . LEU A 1 108 ? 2.486 5.830 1.701 1.00 91.06 108 LEU A C 1
ATOM 880 O O . LEU A 1 108 ? 3.351 5.078 2.147 1.00 91.06 108 LEU A O 1
ATOM 884 N N . LYS A 1 109 ? 2.783 7.001 1.116 1.00 91.25 109 LYS A N 1
ATOM 885 C CA . LYS A 1 109 ? 4.164 7.503 0.996 1.00 91.25 109 LYS A CA 1
ATOM 886 C C . LYS A 1 109 ? 4.841 7.551 2.360 1.00 91.25 109 LYS A C 1
ATOM 888 O O . LYS A 1 109 ? 5.907 6.969 2.533 1.00 91.25 109 LYS A O 1
ATOM 893 N N . LYS A 1 110 ? 4.195 8.165 3.355 1.00 90.50 110 LYS A N 1
ATOM 894 C CA . LYS A 1 110 ? 4.740 8.261 4.713 1.00 90.50 110 LYS A CA 1
ATOM 895 C C . LYS A 1 110 ? 5.022 6.886 5.323 1.00 90.50 110 LYS A C 1
ATOM 897 O O . LYS A 1 110 ? 6.105 6.660 5.847 1.00 90.50 110 LYS A O 1
ATOM 902 N N . LYS A 1 111 ? 4.085 5.940 5.213 1.00 88.19 111 LYS A N 1
ATOM 903 C CA . LYS A 1 111 ? 4.263 4.572 5.724 1.00 88.19 111 LYS A CA 1
ATOM 904 C C . LYS A 1 111 ? 5.393 3.811 5.035 1.00 88.19 111 LYS A C 1
ATOM 906 O O . LYS A 1 111 ? 6.040 3.008 5.696 1.00 88.19 111 LYS A O 1
ATOM 911 N N . ILE A 1 112 ? 5.638 4.055 3.749 1.00 88.75 112 ILE A N 1
ATOM 912 C CA . ILE A 1 112 ? 6.778 3.479 3.023 1.00 88.75 112 ILE A CA 1
ATOM 913 C C . ILE A 1 112 ? 8.091 4.100 3.516 1.00 88.75 112 ILE A C 1
ATOM 915 O O . ILE A 1 112 ? 9.042 3.371 3.783 1.00 88.75 112 ILE A O 1
ATOM 919 N N . LEU A 1 113 ? 8.138 5.425 3.676 1.00 88.75 113 LEU A N 1
ATOM 920 C CA . LEU A 1 113 ? 9.335 6.151 4.117 1.00 88.75 113 LEU A CA 1
ATOM 921 C C . LEU A 1 113 ? 9.730 5.827 5.568 1.00 88.75 113 LEU A C 1
ATOM 923 O O . LEU A 1 113 ? 10.917 5.687 5.858 1.00 88.75 113 LEU A O 1
ATOM 927 N N . ASP A 1 114 ? 8.743 5.670 6.450 1.00 84.94 114 ASP A N 1
ATOM 928 C CA . ASP A 1 114 ? 8.933 5.376 7.877 1.00 84.94 114 ASP A CA 1
ATOM 929 C C . ASP A 1 114 ? 8.971 3.858 8.170 1.00 84.94 114 ASP A C 1
ATOM 931 O O . ASP A 1 114 ? 9.203 3.432 9.304 1.00 84.94 114 ASP A O 1
ATOM 935 N N . GLY A 1 115 ? 8.672 3.025 7.170 1.00 74.75 115 GLY A N 1
ATOM 936 C CA . GLY A 1 115 ? 8.357 1.611 7.343 1.00 74.75 115 GLY A CA 1
ATOM 937 C C . GLY A 1 115 ? 9.576 0.722 7.590 1.00 74.75 115 GLY A C 1
ATOM 938 O O . GLY A 1 115 ? 10.499 0.642 6.780 1.00 74.75 115 GLY A O 1
ATOM 939 N N . ILE A 1 116 ? 9.541 -0.047 8.678 1.00 66.81 116 ILE A N 1
ATOM 940 C CA . ILE A 1 116 ? 10.537 -1.090 8.952 1.00 66.81 116 ILE A CA 1
ATOM 941 C C . ILE A 1 116 ? 10.295 -2.278 8.010 1.00 66.81 116 ILE A C 1
ATOM 943 O O . ILE A 1 116 ? 9.176 -2.768 7.885 1.00 66.81 116 ILE A O 1
ATOM 947 N N . GLY A 1 117 ? 11.353 -2.765 7.357 1.00 70.75 117 GLY A N 1
ATOM 948 C CA . GLY A 1 117 ? 11.268 -3.900 6.427 1.00 70.75 117 GLY A CA 1
ATOM 949 C C . GLY A 1 117 ? 10.827 -3.531 5.007 1.00 70.75 117 GLY A C 1
ATOM 950 O O . GLY A 1 117 ? 10.655 -4.424 4.178 1.00 70.75 117 GLY A O 1
ATOM 951 N N . VAL A 1 118 ?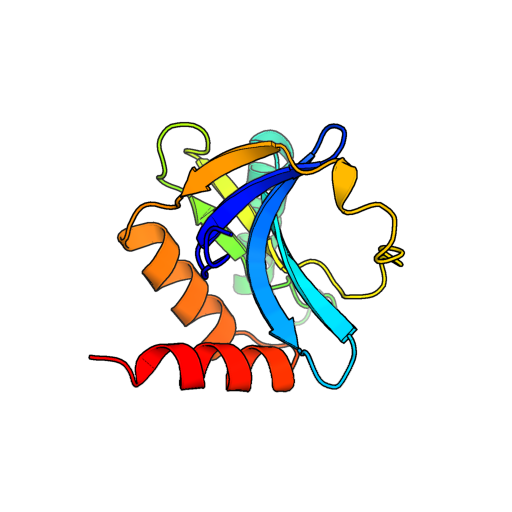 10.681 -2.236 4.708 1.00 81.62 118 VAL A N 1
ATOM 952 C CA . VAL A 1 118 ? 10.493 -1.734 3.343 1.00 81.62 118 VAL A CA 1
ATOM 953 C C . VAL A 1 118 ? 11.830 -1.805 2.581 1.00 81.62 118 VAL A C 1
ATOM 955 O O . VAL A 1 118 ? 12.867 -1.426 3.135 1.00 81.62 118 VAL A O 1
ATOM 958 N N . PRO A 1 119 ? 11.854 -2.277 1.318 1.00 84.56 119 PRO A N 1
ATOM 959 C CA . PRO A 1 119 ? 13.069 -2.290 0.505 1.00 84.56 119 PRO A CA 1
ATOM 960 C C . PRO A 1 119 ? 13.680 -0.889 0.362 1.00 84.56 119 PRO A C 1
ATOM 962 O O . PRO A 1 119 ? 12.994 0.045 -0.045 1.00 84.56 119 PRO A O 1
ATOM 965 N N . LYS A 1 120 ? 14.985 -0.745 0.636 1.00 85.94 120 LYS A N 1
ATOM 966 C CA . LYS A 1 120 ? 15.686 0.555 0.577 1.00 85.94 120 LYS A CA 1
ATOM 967 C C . LYS A 1 120 ? 15.521 1.262 -0.772 1.00 85.94 120 LYS A C 1
ATOM 969 O O . LYS A 1 120 ? 15.236 2.451 -0.793 1.00 85.94 120 LYS A O 1
ATOM 974 N N . LYS A 1 121 ? 15.615 0.516 -1.876 1.00 87.88 121 LYS A N 1
ATOM 975 C CA . LYS A 1 121 ? 15.433 1.053 -3.230 1.00 87.88 121 LYS A CA 1
ATOM 976 C C . LYS A 1 121 ? 14.030 1.634 -3.444 1.00 87.88 121 LYS A C 1
ATOM 978 O O . LYS A 1 121 ? 13.904 2.698 -4.031 1.00 87.88 121 LYS A O 1
ATOM 983 N N . LEU A 1 122 ? 12.981 1.009 -2.897 1.00 87.56 122 LEU A N 1
ATOM 984 C CA . LEU A 1 122 ? 11.631 1.584 -2.933 1.00 87.56 122 LEU A CA 1
ATOM 985 C C . LEU A 1 122 ? 11.578 2.912 -2.165 1.00 87.56 122 LEU A C 1
ATOM 987 O O . LEU A 1 122 ? 11.008 3.876 -2.660 1.00 87.56 122 LEU A O 1
ATOM 991 N N . VAL A 1 123 ? 12.203 2.989 -0.986 1.00 89.06 123 VAL A N 1
ATOM 992 C CA . VAL A 1 123 ? 12.287 4.243 -0.216 1.00 89.06 123 VAL A CA 1
ATOM 993 C C . VAL A 1 123 ? 12.976 5.344 -1.031 1.00 89.06 123 VAL A C 1
ATOM 995 O O . VAL A 1 123 ? 12.485 6.468 -1.062 1.00 89.06 123 VAL A O 1
ATOM 998 N N . GLU A 1 124 ? 14.088 5.035 -1.700 1.00 90.06 124 GLU A N 1
ATOM 999 C CA . GLU A 1 124 ? 14.816 5.976 -2.566 1.00 90.06 124 GLU A CA 1
ATOM 1000 C C . GLU A 1 124 ? 13.966 6.444 -3.751 1.00 90.06 124 GLU A C 1
ATOM 1002 O O . GLU A 1 124 ? 13.842 7.647 -3.973 1.00 90.06 124 GLU A O 1
ATOM 1007 N N . LEU A 1 125 ? 13.312 5.516 -4.456 1.00 89.00 125 LEU A N 1
ATOM 1008 C CA . LEU A 1 125 ? 12.414 5.840 -5.565 1.00 89.00 125 LEU A CA 1
ATOM 1009 C C . LEU A 1 125 ? 11.283 6.772 -5.112 1.00 89.00 125 LEU A C 1
ATOM 1011 O O . LEU A 1 125 ? 11.036 7.782 -5.760 1.00 89.00 125 LEU A O 1
ATOM 1015 N N . ILE A 1 126 ? 10.637 6.488 -3.974 1.00 88.88 126 ILE A N 1
ATOM 1016 C CA . ILE A 1 126 ? 9.560 7.341 -3.447 1.00 88.88 126 ILE A CA 1
ATOM 1017 C C . ILE A 1 126 ? 10.065 8.725 -3.017 1.00 88.88 126 ILE A C 1
ATOM 1019 O O . ILE A 1 126 ? 9.334 9.698 -3.192 1.00 88.88 126 ILE A O 1
ATOM 1023 N N . LYS A 1 127 ? 11.289 8.845 -2.482 1.00 89.00 127 LYS A N 1
ATOM 1024 C CA . LYS A 1 127 ? 11.882 10.157 -2.160 1.00 89.00 127 LYS A CA 1
ATOM 1025 C C . LYS A 1 127 ? 12.084 11.003 -3.412 1.00 89.00 127 LYS A C 1
ATOM 1027 O O . LYS A 1 127 ? 11.708 12.168 -3.406 1.00 89.00 127 LYS A O 1
ATOM 1032 N N . ASN A 1 128 ? 12.583 10.394 -4.484 1.00 84.12 128 ASN A N 1
ATOM 1033 C CA . ASN A 1 128 ? 12.844 11.089 -5.745 1.00 84.12 128 ASN A CA 1
ATOM 1034 C C . ASN A 1 128 ? 11.555 11.511 -6.473 1.00 84.12 128 ASN A C 1
ATOM 1036 O O . ASN A 1 128 ? 11.586 12.436 -7.272 1.00 84.12 128 ASN A O 1
ATOM 1040 N N . LEU A 1 129 ? 10.407 10.887 -6.174 1.00 79.38 129 LEU A N 1
ATOM 1041 C CA . LEU A 1 129 ? 9.096 11.355 -6.653 1.00 79.38 129 LEU A CA 1
ATOM 1042 C C . LEU A 1 129 ? 8.643 12.676 -5.997 1.00 79.38 129 LEU A C 1
ATOM 1044 O O . LEU A 1 129 ? 7.601 13.206 -6.376 1.00 79.38 129 LEU A O 1
ATOM 1048 N N . GLY A 1 130 ? 9.335 13.150 -4.955 1.00 55.91 130 GLY A N 1
ATOM 1049 C CA . GLY A 1 130 ? 8.972 14.329 -4.166 1.00 55.91 130 GLY A CA 1
ATOM 1050 C C . GLY A 1 130 ? 9.637 15.642 -4.588 1.00 55.91 130 GLY A C 1
ATOM 1051 O O . GLY A 1 130 ? 9.323 16.656 -3.971 1.00 55.91 130 GLY A O 1
ATOM 1052 N N . ASP A 1 131 ? 10.511 15.631 -5.601 1.00 43.53 131 ASP A N 1
ATOM 1053 C CA . ASP A 1 131 ? 11.308 16.801 -6.016 1.00 43.53 131 ASP A CA 1
ATOM 1054 C C . ASP A 1 131 ? 10.797 17.511 -7.293 1.00 43.53 131 ASP A C 1
ATOM 1056 O O . ASP A 1 131 ? 11.399 18.492 -7.719 1.00 43.53 131 ASP A O 1
ATOM 1060 N N . ASP A 1 132 ? 9.670 17.087 -7.878 1.00 40.94 132 ASP A N 1
ATOM 1061 C CA . ASP A 1 132 ? 9.034 17.770 -9.023 1.00 40.94 132 ASP A CA 1
ATOM 1062 C C . ASP A 1 132 ? 7.845 18.654 -8.583 1.00 40.94 132 ASP A C 1
ATOM 1064 O O . ASP A 1 132 ? 6.700 18.422 -8.976 1.00 40.94 132 ASP A O 1
ATOM 1068 N N . ASN A 1 133 ? 8.112 19.663 -7.745 1.00 35.84 133 ASN A N 1
ATOM 1069 C CA . ASN A 1 133 ? 7.196 20.787 -7.483 1.00 35.84 133 ASN A CA 1
ATOM 1070 C C . ASN A 1 133 ? 7.923 22.128 -7.608 1.00 35.84 133 ASN A C 1
ATOM 1072 O O . ASN A 1 133 ? 8.880 22.349 -6.832 1.00 35.84 133 ASN A O 1
#

Foldseek 3Di:
DDDQDFFWWWDFDPWIWTFQDADPVVRDTKIWTWADLVVLVVLVVVVVVCVVPVPPDPDFQAQWDQACADVRHNTITGTDDRPDPPPPVSVVGIDTDGGGDPVRSVSRLVSLCVPDPRDPVSNVRSVVVPPPD

Sequence (133 aa):
MELITFGKIFSFRDDYFIWLAVDSEEERLYLAKILNKEDTKTLVSLDKKLERNPRKYDTPLLAYVVLTTEDFNGCAATLIRPDVHADQKDVGGFNWLGELNEEDMSKLKKKILDGIGVPKKLVELIKNLGDDN